Protein AF-A0A7K3ZPJ5-F1 (afdb_monomer)

pLDDT: mean 71.58, std 10.19, range [46.06, 87.25]

Solvent-accessible surface area (backbone atoms only — not comparable to full-atom values): 4049 Å² total; per-residue (Å²): 117,67,67,63,54,47,52,50,52,52,51,62,68,50,66,78,46,97,63,60,45,75,49,81,45,80,52,103,88,50,66,34,44,37,40,30,63,74,86,45,74,64,57,53,51,52,52,51,54,50,34,53,76,62,74,40,48,79,46,77,59,99,71,36,39,37,39,73

Nearest PDB structures (foldseek):
  3ztw-assembly1_A  TM=7.017E-01  e=4.128E-01  Thermus thermophilus HB27
  1wr8-assembly1_A  TM=6.011E-01  e=5.375E-01  Pyrococcus horikoshii OT3
  1xvi-assembly1_A  TM=5.913E-01  e=4.410E-01  Escherichia coli K-12
  7wkk-assembly1_F  TM=4.383E-01  e=4.746E+00  Xenopus laevis
  7wkk-assembly1_f  TM=4.253E-01  e=7.534E+00  Xenopus laevis

Radius of gyration: 11.01 Å; Cα contacts (8 Å, |Δi|>4): 86; chains: 1; bounding box: 23×19×32 Å

Structure (mmCIF, N/CA/C/O backbone):
data_AF-A0A7K3ZPJ5-F1
#
_entry.id   AF-A0A7K3ZPJ5-F1
#
loop_
_atom_site.group_PDB
_atom_site.id
_atom_site.type_symbol
_atom_site.label_atom_id
_atom_site.label_alt_id
_atom_site.label_comp_id
_atom_site.label_asym_id
_atom_site.label_entity_id
_atom_site.label_seq_id
_atom_site.pdbx_PDB_ins_code
_atom_site.Cartn_x
_atom_site.Cartn_y
_atom_site.Cartn_z
_atom_site.occupancy
_atom_site.B_iso_or_equiv
_atom_site.auth_seq_id
_atom_site.auth_comp_id
_atom_site.auth_asym_id
_atom_site.auth_atom_id
_atom_site.pdbx_PDB_model_num
ATOM 1 N N . MET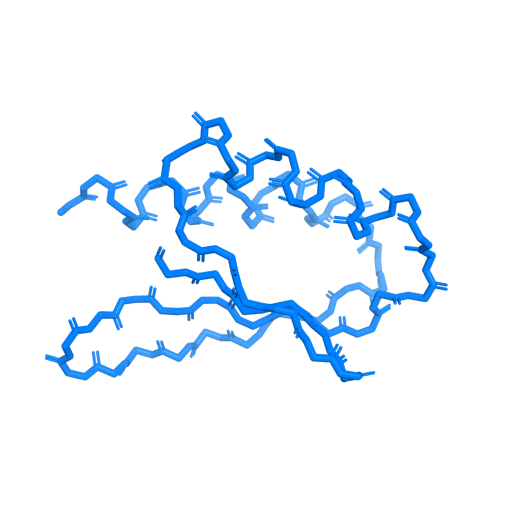 A 1 1 ? -8.759 -6.584 13.438 1.00 51.22 1 MET A N 1
ATOM 2 C CA . MET A 1 1 ? -8.869 -7.820 12.626 1.00 51.22 1 MET A CA 1
ATOM 3 C C . MET A 1 1 ? -9.007 -7.508 11.136 1.00 51.22 1 MET A C 1
ATOM 5 O O . MET A 1 1 ? -8.360 -8.181 10.349 1.00 51.22 1 MET A O 1
ATOM 9 N N . GLU A 1 2 ? -9.764 -6.477 10.747 1.00 59.91 2 GLU A N 1
ATOM 10 C CA . GLU A 1 2 ? -10.032 -6.133 9.335 1.00 59.91 2 GLU A CA 1
ATOM 11 C C . GLU A 1 2 ? -8.794 -5.631 8.559 1.00 59.91 2 GLU A C 1
ATOM 13 O O . GLU A 1 2 ? -8.555 -6.066 7.434 1.00 59.91 2 GLU A O 1
ATOM 18 N N . THR A 1 3 ? -7.932 -4.821 9.181 1.00 62.75 3 THR A N 1
ATOM 19 C CA . THR A 1 3 ? -6.710 -4.263 8.563 1.00 62.75 3 THR A CA 1
ATOM 20 C C . THR A 1 3 ? -5.718 -5.341 8.106 1.00 62.75 3 THR A C 1
ATOM 22 O O . THR A 1 3 ? -5.125 -5.254 7.037 1.00 62.75 3 THR A O 1
ATOM 25 N N . TYR A 1 4 ? -5.593 -6.422 8.882 1.00 64.94 4 TYR A N 1
ATOM 26 C CA . TYR A 1 4 ? -4.708 -7.549 8.568 1.00 64.94 4 TYR A CA 1
ATOM 27 C C . TYR A 1 4 ? -5.181 -8.335 7.334 1.00 64.94 4 TYR A C 1
ATOM 29 O O . TYR A 1 4 ? -4.374 -8.762 6.509 1.00 64.94 4 TYR A O 1
ATOM 37 N N . GLN A 1 5 ? -6.497 -8.514 7.180 1.00 66.25 5 GLN A N 1
ATOM 38 C CA . GLN A 1 5 ? -7.067 -9.162 5.997 1.00 66.25 5 GLN A CA 1
ATOM 39 C C . GLN A 1 5 ? -6.911 -8.286 4.752 1.00 66.25 5 GLN A C 1
ATOM 41 O O . GLN A 1 5 ? -6.501 -8.794 3.711 1.00 66.25 5 GLN A O 1
ATOM 46 N N . ALA A 1 6 ? -7.152 -6.978 4.870 1.00 66.81 6 ALA A N 1
ATOM 47 C CA . ALA A 1 6 ? -6.914 -6.022 3.793 1.00 66.81 6 ALA A CA 1
ATOM 48 C C . ALA A 1 6 ? -5.446 -6.034 3.325 1.00 66.81 6 ALA A C 1
ATOM 50 O O . ALA A 1 6 ? -5.168 -6.090 2.127 1.00 66.81 6 ALA A O 1
ATOM 51 N N . LEU A 1 7 ? -4.500 -6.085 4.261 1.00 66.62 7 LEU A N 1
ATOM 52 C CA . LEU A 1 7 ? -3.070 -6.116 3.958 1.00 66.62 7 LEU A CA 1
ATOM 53 C C . LEU A 1 7 ? -2.625 -7.449 3.333 1.00 66.62 7 LEU A C 1
ATOM 55 O O . LEU A 1 7 ? -1.812 -7.451 2.407 1.00 66.62 7 LEU A O 1
ATOM 59 N N . ASN A 1 8 ? -3.223 -8.576 3.729 1.00 67.69 8 ASN A N 1
ATOM 60 C CA . ASN A 1 8 ? -3.022 -9.854 3.037 1.00 67.69 8 ASN A CA 1
ATOM 61 C C . ASN A 1 8 ? -3.609 -9.866 1.617 1.00 67.69 8 ASN A C 1
ATOM 63 O O . ASN A 1 8 ? -2.977 -10.409 0.711 1.00 67.69 8 ASN A O 1
ATOM 67 N N . CYS A 1 9 ? -4.769 -9.239 1.390 1.00 67.19 9 CYS A N 1
ATOM 68 C CA . CYS A 1 9 ? -5.328 -9.068 0.046 1.00 67.19 9 CYS A CA 1
ATOM 69 C C . CYS A 1 9 ? -4.401 -8.224 -0.837 1.00 67.19 9 CYS A C 1
ATOM 71 O O . CYS A 1 9 ? -4.139 -8.585 -1.983 1.00 67.19 9 CYS A O 1
ATOM 73 N N . LEU A 1 10 ? -3.852 -7.138 -0.291 1.00 69.12 10 LEU A N 1
ATOM 74 C CA . LEU A 1 10 ? -2.915 -6.277 -1.004 1.00 69.12 10 LEU A CA 1
ATOM 75 C C . LEU A 1 10 ? -1.614 -7.018 -1.359 1.00 69.12 10 LEU A C 1
ATOM 77 O O . LEU A 1 10 ? -1.136 -6.926 -2.490 1.00 69.12 10 LEU A O 1
ATOM 81 N N . LYS A 1 11 ? -1.084 -7.817 -0.425 1.00 67.19 11 LYS A N 1
ATOM 82 C CA . LYS A 1 11 ? 0.084 -8.679 -0.652 1.00 67.19 11 LYS A CA 1
ATOM 83 C C . LYS A 1 11 ? -0.177 -9.727 -1.738 1.00 67.19 11 LYS A C 1
ATOM 85 O O . LYS A 1 11 ? 0.668 -9.943 -2.598 1.00 67.19 11 LYS A O 1
ATOM 90 N N . ALA A 1 12 ? -1.354 -10.354 -1.744 1.00 66.44 12 ALA A N 1
ATOM 91 C CA . ALA A 1 12 ? -1.730 -11.335 -2.764 1.00 66.44 12 ALA A CA 1
ATOM 92 C C . ALA A 1 12 ? -1.856 -10.721 -4.170 1.00 66.44 12 ALA A C 1
ATOM 94 O O . ALA A 1 12 ? -1.451 -11.347 -5.147 1.00 66.44 12 ALA A O 1
ATOM 95 N N . LEU A 1 13 ? -2.379 -9.495 -4.277 1.00 64.75 13 LEU A N 1
ATOM 96 C CA . LEU A 1 13 ? -2.532 -8.786 -5.554 1.00 64.75 13 LEU A CA 1
ATOM 97 C C . LEU A 1 13 ? -1.195 -8.333 -6.150 1.00 64.75 13 LEU A C 1
ATOM 99 O O . LEU A 1 13 ? -1.046 -8.273 -7.366 1.00 64.75 13 LEU A O 1
ATOM 103 N N . THR A 1 14 ? -0.220 -8.035 -5.298 1.00 62.69 14 THR A N 1
ATOM 104 C CA . THR A 1 14 ? 1.087 -7.499 -5.699 1.00 62.69 14 THR A CA 1
ATOM 105 C C . THR A 1 14 ? 2.157 -8.586 -5.883 1.00 62.69 14 THR A C 1
ATOM 107 O O . THR A 1 14 ? 3.137 -8.362 -6.585 1.00 62.69 14 THR A O 1
ATOM 110 N N . LEU A 1 15 ? 1.927 -9.808 -5.378 1.00 60.16 15 LEU A N 1
ATOM 111 C CA . LEU A 1 15 ? 2.747 -11.008 -5.634 1.00 60.16 15 LEU A CA 1
ATOM 112 C C . LEU A 1 15 ? 2.733 -11.497 -7.098 1.00 60.16 15 LEU A C 1
ATOM 114 O O . LEU A 1 15 ? 3.469 -12.426 -7.435 1.00 60.16 15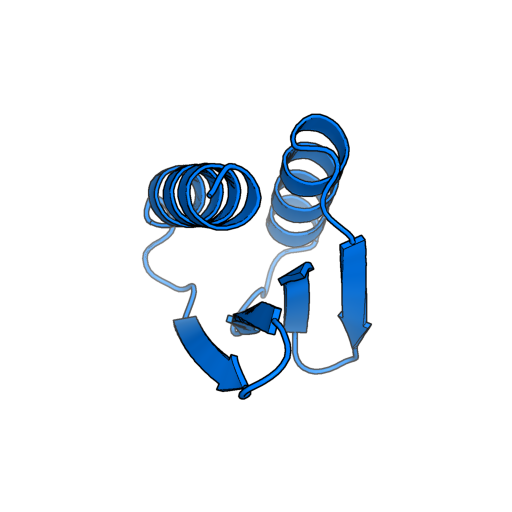 LEU A O 1
ATOM 118 N N . PHE A 1 16 ? 1.924 -10.894 -7.975 1.00 53.81 16 PHE A N 1
ATOM 119 C CA . PHE A 1 16 ? 1.965 -11.172 -9.414 1.00 53.81 16 PHE A C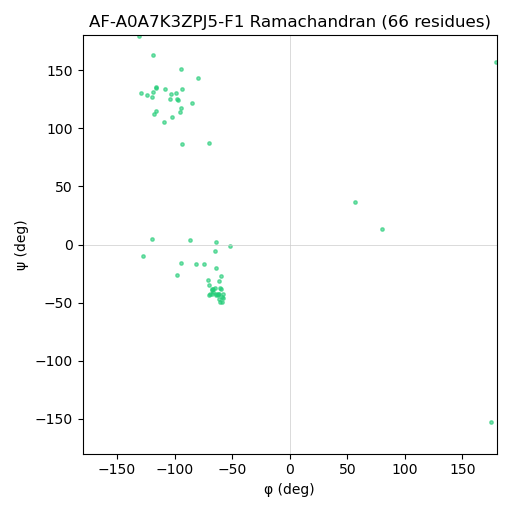A 1
ATOM 120 C C . PHE A 1 16 ? 3.185 -10.547 -10.122 1.00 53.81 16 PHE A C 1
ATOM 122 O O . PHE A 1 16 ? 3.555 -11.006 -11.202 1.00 53.81 16 PHE A O 1
ATOM 129 N N . GLU A 1 17 ? 3.866 -9.583 -9.495 1.00 55.47 17 GLU A N 1
ATOM 130 C CA . GLU A 1 17 ? 5.058 -8.909 -10.023 1.00 55.47 17 GLU A CA 1
ATOM 131 C C . GLU A 1 17 ? 6.325 -9.468 -9.340 1.00 55.47 17 GLU A C 1
ATOM 133 O O . GLU A 1 17 ? 6.579 -9.234 -8.158 1.00 55.47 17 GLU A O 1
ATOM 138 N N . ARG A 1 18 ? 7.150 -10.230 -10.076 1.00 54.38 18 ARG A N 1
ATOM 139 C CA . ARG A 1 18 ? 8.334 -10.969 -9.561 1.00 54.38 18 ARG A CA 1
ATOM 140 C C . ARG A 1 18 ? 9.473 -10.100 -8.985 1.00 54.38 18 ARG A C 1
ATOM 142 O O . ARG A 1 18 ? 10.495 -10.654 -8.584 1.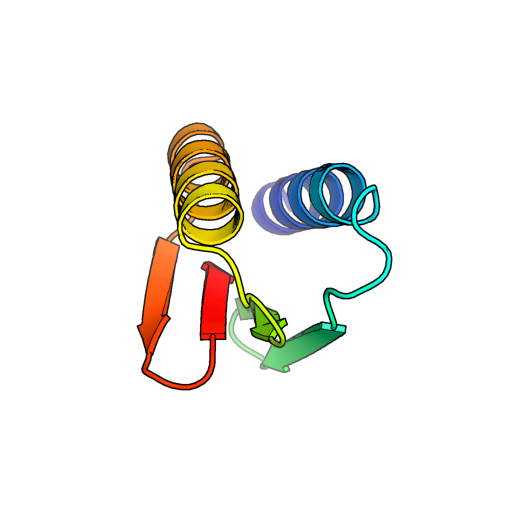00 54.38 18 ARG A O 1
ATOM 149 N N . HIS A 1 19 ? 9.319 -8.778 -8.938 1.00 59.81 19 HIS A N 1
ATOM 150 C CA . HIS A 1 19 ? 10.369 -7.823 -8.559 1.00 59.81 19 HIS A CA 1
ATOM 151 C C . HIS A 1 19 ? 10.039 -6.963 -7.331 1.00 59.81 19 HIS A C 1
ATOM 153 O O . HIS A 1 19 ? 10.829 -6.088 -6.984 1.00 59.81 19 HIS A O 1
ATOM 159 N N . ILE A 1 20 ? 8.906 -7.207 -6.666 1.00 63.44 20 ILE A N 1
ATOM 160 C CA . ILE A 1 20 ? 8.478 -6.416 -5.510 1.00 63.44 20 ILE A CA 1
ATOM 161 C C . ILE A 1 20 ? 8.872 -7.123 -4.206 1.00 63.44 20 ILE A C 1
ATOM 163 O O . ILE A 1 20 ? 8.495 -8.275 -3.970 1.00 63.44 20 ILE A O 1
ATOM 167 N N . SER A 1 21 ? 9.611 -6.420 -3.347 1.00 65.56 21 SER A N 1
ATOM 168 C CA . SER A 1 21 ? 9.981 -6.890 -2.008 1.00 65.56 21 SER A CA 1
ATOM 169 C C . SER A 1 21 ? 8.973 -6.390 -0.976 1.00 65.56 21 SER A C 1
ATOM 171 O O . SER A 1 21 ? 8.626 -5.210 -0.967 1.00 65.56 21 SER A O 1
ATOM 173 N N . PHE A 1 22 ? 8.520 -7.286 -0.092 1.00 68.12 22 PHE A N 1
ATOM 174 C CA . PHE A 1 22 ? 7.600 -6.958 1.000 1.00 68.12 22 PHE A CA 1
ATOM 175 C C . PHE A 1 22 ? 8.275 -7.187 2.341 1.00 68.12 22 PHE A C 1
ATOM 177 O O . PHE A 1 22 ? 8.537 -8.337 2.706 1.00 68.12 22 PHE A O 1
ATOM 184 N N . GLU A 1 23 ? 8.474 -6.118 3.101 1.00 68.56 23 GLU A N 1
ATOM 185 C CA . GLU A 1 23 ? 8.856 -6.228 4.501 1.00 68.56 23 GLU A CA 1
ATOM 186 C C . GLU A 1 23 ? 7.612 -6.071 5.374 1.00 68.56 23 GLU A C 1
ATOM 188 O O . GLU A 1 23 ? 6.834 -5.122 5.250 1.00 68.56 23 GLU A O 1
ATOM 193 N N . HIS A 1 24 ? 7.391 -7.062 6.233 1.00 66.06 24 HIS A N 1
ATOM 194 C CA . HIS A 1 24 ? 6.313 -7.029 7.203 1.00 66.06 24 HIS A CA 1
ATOM 195 C C . HIS A 1 24 ? 6.873 -6.516 8.526 1.00 66.06 24 HIS A C 1
ATOM 197 O O . HIS A 1 24 ? 7.675 -7.194 9.168 1.00 66.06 24 HIS A O 1
ATOM 203 N N . VAL A 1 25 ? 6.406 -5.340 8.936 1.00 64.62 25 VAL A N 1
ATOM 204 C CA . VAL A 1 25 ? 6.794 -4.712 10.193 1.00 64.62 25 VAL A CA 1
ATOM 205 C C . VAL A 1 25 ? 5.594 -4.764 11.136 1.00 64.62 25 VAL A C 1
ATOM 207 O O . VAL A 1 25 ? 4.603 -4.055 10.954 1.00 64.62 25 VAL A O 1
ATOM 210 N N . ASN A 1 26 ? 5.666 -5.653 12.128 1.00 57.56 26 ASN A N 1
ATOM 211 C CA . ASN A 1 26 ? 4.668 -5.748 13.188 1.00 57.56 26 ASN A CA 1
ATOM 212 C C . ASN A 1 26 ? 5.139 -4.901 14.373 1.00 57.56 26 ASN A C 1
ATOM 214 O O . ASN A 1 26 ? 5.827 -5.392 15.270 1.00 57.56 26 ASN A O 1
ATOM 218 N N . GLU A 1 27 ? 4.824 -3.611 14.345 1.00 53.88 27 GLU A N 1
ATOM 219 C CA . GLU A 1 27 ? 5.028 -2.754 15.507 1.00 53.88 27 GLU A CA 1
ATOM 220 C C . GLU A 1 27 ? 3.873 -2.977 16.486 1.00 53.88 27 GLU A C 1
ATOM 222 O O . GLU A 1 27 ? 2.727 -3.152 16.082 1.00 53.88 27 GLU A O 1
ATOM 227 N N . LEU A 1 28 ? 4.159 -2.946 17.790 1.00 46.06 28 LEU A N 1
ATOM 228 C CA . LEU A 1 28 ? 3.232 -3.191 18.914 1.00 46.06 28 LEU A CA 1
ATOM 229 C C . LEU A 1 28 ? 1.915 -2.368 18.895 1.00 46.06 28 LEU A C 1
ATOM 231 O O . LEU A 1 28 ? 1.083 -2.527 19.786 1.00 46.06 28 LEU A O 1
ATOM 235 N N . VAL A 1 29 ? 1.722 -1.492 17.904 1.00 55.38 29 VAL A N 1
ATOM 236 C CA . VAL A 1 29 ? 0.628 -0.525 17.757 1.00 55.38 29 VAL A CA 1
ATOM 237 C C . VAL A 1 29 ? -0.086 -0.632 16.391 1.00 55.38 29 VAL A C 1
ATOM 239 O O . VAL A 1 29 ? -1.151 -0.043 16.216 1.00 55.38 29 VAL A O 1
ATOM 242 N N . GLY A 1 30 ? 0.421 -1.399 15.419 1.00 58.97 30 GLY A N 1
ATOM 243 C CA . GLY A 1 30 ? -0.188 -1.466 14.088 1.00 58.97 30 GLY A CA 1
ATOM 244 C C . GLY A 1 30 ? 0.541 -2.384 13.112 1.00 58.97 30 GLY A C 1
ATOM 245 O O . GLY A 1 30 ? 1.722 -2.680 13.269 1.00 58.97 30 GLY A O 1
ATOM 246 N N . TYR A 1 31 ? -0.188 -2.845 12.097 1.00 68.81 31 TYR A N 1
ATOM 247 C CA . TYR A 1 31 ? 0.358 -3.698 11.048 1.00 68.81 31 TYR A CA 1
ATOM 248 C C . TYR A 1 31 ? 0.779 -2.830 9.865 1.00 68.81 31 TYR A C 1
ATOM 250 O O . TYR 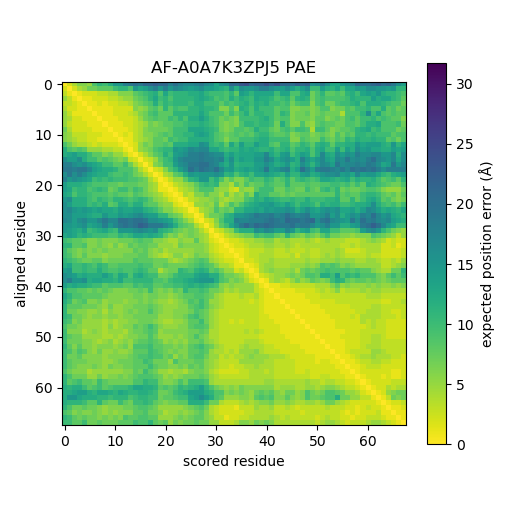A 1 31 ? -0.083 -2.209 9.249 1.00 68.81 31 TYR A O 1
ATOM 258 N N . THR A 1 32 ? 2.070 -2.819 9.531 1.00 73.94 32 THR A N 1
ATOM 259 C CA . THR A 1 32 ? 2.590 -2.050 8.394 1.00 73.94 32 THR A CA 1
ATOM 260 C C . THR A 1 32 ? 3.219 -2.989 7.366 1.00 73.94 32 THR A C 1
ATOM 262 O O . THR A 1 32 ? 4.030 -3.855 7.707 1.00 73.94 32 THR A O 1
ATOM 265 N N . ILE A 1 33 ? 2.860 -2.819 6.091 1.00 75.75 33 ILE A N 1
ATOM 266 C CA . ILE A 1 33 ? 3.565 -3.448 4.963 1.00 75.75 33 ILE A CA 1
ATOM 267 C C . ILE A 1 33 ? 4.414 -2.391 4.277 1.00 75.75 33 ILE A C 1
ATOM 269 O O . ILE A 1 33 ? 3.878 -1.377 3.829 1.00 75.75 33 ILE A O 1
ATOM 273 N N . ARG A 1 34 ? 5.712 -2.664 4.137 1.00 78.94 34 ARG A N 1
ATOM 274 C CA . ARG A 1 34 ? 6.613 -1.886 3.292 1.00 78.94 34 ARG A CA 1
ATOM 275 C C . ARG A 1 34 ? 6.807 -2.591 1.958 1.00 78.94 34 ARG A C 1
ATOM 277 O O . ARG A 1 34 ? 7.054 -3.795 1.922 1.00 78.94 34 ARG A O 1
ATOM 284 N N . ILE A 1 35 ? 6.647 -1.839 0.880 1.00 78.25 35 ILE A N 1
ATOM 285 C CA . ILE A 1 35 ? 6.730 -2.299 -0.499 1.00 78.25 35 ILE A CA 1
ATOM 286 C C . ILE A 1 35 ? 7.881 -1.561 -1.171 1.00 78.25 35 ILE A C 1
ATOM 288 O O . ILE A 1 35 ? 7.805 -0.352 -1.397 1.00 78.25 35 ILE A O 1
ATOM 292 N N . GLU A 1 36 ? 8.932 -2.300 -1.496 1.00 76.56 36 GLU A N 1
ATOM 293 C CA . GLU A 1 36 ? 10.174 -1.785 -2.074 1.00 76.56 36 GLU A CA 1
ATOM 294 C C . GLU A 1 36 ? 10.427 -2.403 -3.456 1.00 76.56 36 GLU A C 1
ATOM 296 O O . GLU A 1 36 ? 9.832 -3.419 -3.826 1.00 76.56 36 GLU A O 1
ATOM 301 N N . GLY A 1 37 ? 11.311 -1.786 -4.246 1.00 69.69 37 GLY A N 1
ATOM 302 C CA . GLY A 1 37 ? 11.625 -2.264 -5.602 1.00 69.69 37 GLY A CA 1
ATOM 303 C C . GLY A 1 37 ? 10.593 -1.870 -6.665 1.00 69.69 37 GLY A C 1
ATOM 304 O O . GLY A 1 37 ? 10.625 -2.378 -7.785 1.00 69.69 37 GLY A O 1
ATOM 305 N N . LEU A 1 38 ? 9.699 -0.929 -6.343 1.00 71.69 38 LEU A N 1
ATOM 306 C CA . LEU A 1 38 ? 8.735 -0.347 -7.278 1.00 71.69 38 LEU A CA 1
ATOM 307 C C . LEU A 1 38 ? 9.458 0.542 -8.296 1.00 71.69 38 LEU A C 1
ATOM 309 O O . LEU A 1 38 ? 9.624 1.749 -8.090 1.00 71.69 38 LEU A O 1
ATOM 313 N N . SER A 1 39 ? 9.911 -0.087 -9.380 1.00 67.88 39 SER A N 1
ATOM 314 C CA . SER A 1 39 ? 10.638 0.560 -10.478 1.00 67.88 39 SER A CA 1
ATOM 315 C C . SER A 1 39 ? 9.721 1.264 -11.485 1.00 67.88 39 SER A C 1
ATOM 317 O O . SER A 1 39 ? 10.188 2.118 -12.237 1.00 67.88 39 SER A O 1
ATOM 319 N N . CYS A 1 40 ? 8.421 0.950 -11.480 1.00 74.56 40 CYS A N 1
ATOM 320 C CA . CYS A 1 40 ? 7.438 1.505 -12.402 1.00 74.56 40 CYS A CA 1
ATOM 321 C C . CYS A 1 40 ? 6.376 2.347 -11.674 1.00 74.56 40 CYS A C 1
ATOM 323 O O . CYS A 1 40 ? 5.779 1.924 -10.681 1.00 74.56 40 CYS A O 1
ATOM 325 N N . ASP A 1 41 ? 6.075 3.528 -12.220 1.00 79.75 41 ASP A N 1
ATOM 326 C CA . ASP A 1 41 ? 5.006 4.417 -11.734 1.00 79.75 41 ASP A CA 1
ATOM 327 C C . ASP A 1 41 ? 3.616 3.761 -11.764 1.00 79.75 41 ASP A C 1
ATOM 329 O O . ASP A 1 41 ? 2.727 4.116 -10.983 1.00 79.75 41 ASP A O 1
ATOM 333 N N . SER A 1 42 ? 3.410 2.804 -12.671 1.00 78.25 42 SER A N 1
ATOM 334 C CA . SER A 1 42 ? 2.150 2.065 -12.791 1.00 78.25 42 SER A CA 1
ATOM 335 C C . SER A 1 42 ? 1.899 1.182 -11.569 1.00 78.25 42 SER A C 1
ATOM 337 O O . SER A 1 42 ? 0.781 1.176 -11.050 1.00 78.25 42 SER A O 1
ATOM 339 N N . ASP A 1 43 ? 2.938 0.526 -11.047 1.00 76.88 43 ASP A N 1
ATOM 340 C CA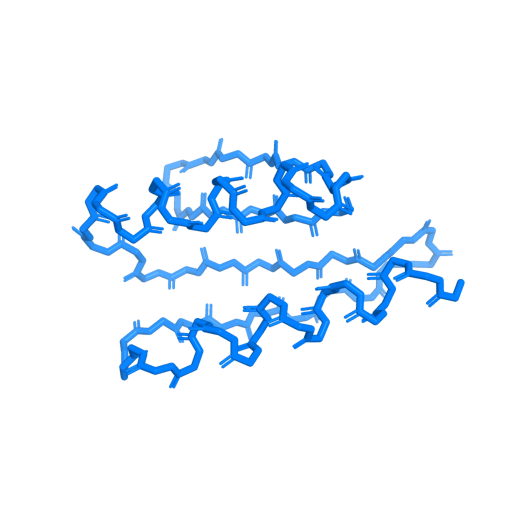 . ASP A 1 43 ? 2.839 -0.340 -9.867 1.00 76.88 43 ASP A CA 1
ATOM 341 C C . ASP A 1 43 ? 2.519 0.491 -8.626 1.00 76.88 43 ASP A C 1
ATOM 343 O O . ASP A 1 43 ? 1.619 0.157 -7.853 1.00 76.88 43 ASP A O 1
ATOM 347 N N . ARG A 1 44 ? 3.179 1.650 -8.494 1.00 80.25 44 ARG A N 1
ATOM 348 C CA . ARG A 1 44 ? 2.909 2.625 -7.427 1.00 80.25 44 ARG A CA 1
ATOM 349 C C . ARG A 1 44 ? 1.452 3.086 -7.446 1.00 80.25 44 ARG A C 1
ATOM 351 O O . ARG A 1 44 ? 0.787 3.096 -6.410 1.00 80.25 44 ARG A O 1
ATOM 358 N N . LYS A 1 45 ? 0.922 3.425 -8.628 1.00 83.88 45 LYS A N 1
ATOM 359 C CA . LYS A 1 45 ? -0.489 3.819 -8.793 1.00 83.88 45 LYS A CA 1
ATOM 360 C C . LYS A 1 45 ? -1.453 2.683 -8.459 1.00 83.88 45 LYS A C 1
ATOM 362 O O . LYS A 1 45 ? -2.444 2.932 -7.776 1.00 83.88 45 LYS A O 1
ATOM 367 N N . MET A 1 46 ? -1.174 1.461 -8.913 1.00 81.69 46 MET A N 1
ATOM 368 C CA . MET A 1 46 ? -2.008 0.290 -8.633 1.00 81.69 46 MET A CA 1
ATOM 369 C C . MET A 1 46 ? -2.080 0.003 -7.130 1.00 81.69 46 MET A C 1
ATOM 371 O O . MET A 1 46 ? -3.171 -0.181 -6.585 1.00 81.69 46 MET A O 1
ATOM 375 N N . ILE A 1 47 ? -0.933 0.012 -6.452 1.00 79.69 47 ILE A N 1
ATOM 376 C CA . ILE A 1 47 ? -0.826 -0.217 -5.009 1.00 79.69 47 ILE A CA 1
ATOM 377 C C . ILE A 1 47 ? -1.606 0.841 -4.237 1.00 79.69 47 ILE A C 1
ATOM 379 O O . ILE A 1 47 ? -2.437 0.493 -3.400 1.00 79.69 47 ILE A O 1
ATOM 383 N N . ARG A 1 48 ? -1.394 2.122 -4.562 1.00 83.69 48 ARG A N 1
ATOM 384 C CA . ARG A 1 48 ? -2.091 3.238 -3.915 1.00 83.69 48 ARG A CA 1
ATOM 385 C C . ARG A 1 48 ? -3.602 3.126 -4.087 1.00 83.69 48 ARG A C 1
ATOM 387 O O . ARG A 1 48 ? -4.331 3.147 -3.103 1.00 83.69 48 ARG A O 1
ATOM 394 N N . HIS A 1 49 ? -4.060 2.912 -5.320 1.00 85.00 49 HIS A N 1
ATOM 395 C CA . HIS A 1 49 ? -5.482 2.762 -5.617 1.00 85.00 49 HIS A CA 1
ATOM 396 C C . HIS A 1 49 ? -6.116 1.581 -4.867 1.00 85.00 49 HIS A C 1
ATOM 398 O O . HIS A 1 49 ? -7.250 1.661 -4.396 1.00 85.00 49 HIS A O 1
ATOM 404 N N . THR A 1 50 ? -5.385 0.473 -4.741 1.00 80.44 50 THR A N 1
ATOM 405 C CA . THR A 1 50 ? -5.868 -0.712 -4.022 1.00 80.44 50 THR A CA 1
ATOM 406 C C . THR A 1 50 ? -5.935 -0.453 -2.519 1.00 80.44 50 THR A C 1
ATOM 408 O O . THR A 1 50 ? -6.931 -0.796 -1.887 1.00 80.44 50 THR A O 1
ATOM 411 N N . ALA A 1 51 ? -4.916 0.190 -1.949 1.00 81.75 51 ALA A N 1
ATOM 412 C CA . ALA A 1 51 ? -4.891 0.558 -0.540 1.00 81.75 51 ALA A CA 1
ATOM 413 C C . ALA A 1 51 ? -6.017 1.543 -0.182 1.00 81.75 51 ALA A C 1
ATOM 415 O O . ALA A 1 51 ? -6.717 1.327 0.803 1.00 81.75 51 ALA A O 1
ATOM 416 N N . GLU A 1 52 ? -6.274 2.543 -1.030 1.00 83.94 52 GLU A N 1
ATOM 417 C CA . GLU A 1 52 ? -7.408 3.467 -0.889 1.00 83.94 52 GLU A CA 1
ATOM 418 C C . GLU A 1 52 ? -8.754 2.731 -0.901 1.00 83.94 52 GLU A C 1
ATOM 420 O O . GLU A 1 52 ? -9.603 2.976 -0.046 1.00 83.94 52 GLU A O 1
ATOM 425 N N . LYS A 1 53 ? -8.952 1.776 -1.822 1.00 83.69 53 LYS A N 1
ATOM 426 C CA . LYS A 1 53 ? -10.176 0.951 -1.855 1.00 83.69 53 LYS A CA 1
ATOM 427 C C . LYS A 1 53 ? -10.375 0.115 -0.598 1.00 83.69 53 LYS A C 1
ATOM 429 O O . LYS A 1 53 ? -11.512 -0.167 -0.229 1.00 83.69 53 LYS A O 1
ATOM 434 N N . LEU A 1 54 ? -9.280 -0.303 0.022 1.00 78.38 54 LEU A N 1
ATOM 435 C CA . LEU A 1 54 ? -9.279 -1.066 1.263 1.00 78.38 54 LEU A CA 1
ATOM 436 C C . LEU A 1 54 ? -9.321 -0.169 2.510 1.00 78.38 54 LEU A C 1
ATOM 438 O O . LEU A 1 54 ? -9.277 -0.688 3.623 1.00 78.38 54 LEU A O 1
ATOM 442 N N . ASN A 1 55 ? -9.441 1.152 2.329 1.00 82.38 55 ASN A N 1
ATOM 443 C CA . ASN A 1 55 ? -9.458 2.157 3.389 1.00 82.38 55 ASN A CA 1
ATOM 444 C C . ASN A 1 55 ? -8.201 2.109 4.281 1.00 82.38 55 ASN A C 1
ATOM 446 O O . ASN A 1 55 ? -8.279 2.291 5.496 1.00 82.38 55 ASN A O 1
ATOM 450 N N . LEU A 1 56 ? -7.050 1.822 3.663 1.00 81.81 56 LEU A N 1
ATOM 451 C CA . LEU A 1 56 ? -5.736 1.777 4.300 1.00 81.81 56 LEU A CA 1
ATOM 452 C C . LEU A 1 56 ? -5.007 3.115 4.139 1.00 81.81 56 LEU A C 1
ATOM 454 O O . LEU A 1 56 ? -5.177 3.830 3.149 1.00 81.81 56 LEU A O 1
ATOM 458 N N . THR A 1 57 ? -4.144 3.433 5.095 1.00 85.56 57 THR A N 1
ATOM 459 C CA . THR A 1 57 ? -3.309 4.633 5.068 1.00 85.56 57 THR A CA 1
ATOM 460 C C . THR A 1 57 ? -2.042 4.352 4.274 1.00 85.56 57 THR A C 1
ATOM 462 O O . THR A 1 57 ? -1.261 3.478 4.637 1.00 85.56 57 THR A O 1
ATOM 465 N N . VAL A 1 58 ? -1.805 5.120 3.210 1.00 86.50 58 VAL A N 1
ATOM 466 C CA . VAL A 1 58 ? -0.605 5.000 2.371 1.00 86.50 58 VAL A CA 1
ATOM 467 C C . VAL A 1 58 ? 0.380 6.117 2.703 1.00 86.50 58 VAL A C 1
ATOM 469 O O . VAL A 1 58 ? 0.020 7.293 2.700 1.00 86.50 58 VAL A O 1
ATOM 472 N N . LYS A 1 59 ? 1.638 5.757 2.943 1.00 87.25 59 LYS A N 1
ATOM 473 C CA . LYS A 1 59 ? 2.780 6.671 3.035 1.00 87.25 59 LYS A CA 1
ATOM 474 C C . LYS A 1 59 ? 3.783 6.294 1.956 1.00 87.25 59 LYS A C 1
ATOM 476 O O . LYS A 1 59 ? 4.178 5.141 1.868 1.00 87.25 59 LYS A O 1
ATOM 481 N N . GLU A 1 60 ? 4.185 7.249 1.135 1.00 84.25 60 GLU A N 1
ATOM 482 C CA . GLU A 1 60 ? 5.151 7.028 0.059 1.00 84.25 60 GLU A CA 1
ATOM 483 C C . GLU A 1 60 ? 6.405 7.855 0.322 1.00 84.25 60 GLU A C 1
ATOM 485 O O . GLU A 1 60 ? 6.320 9.026 0.700 1.00 84.25 60 GLU A O 1
ATOM 490 N N . ASP A 1 61 ? 7.559 7.231 0.124 1.00 80.12 61 ASP A N 1
ATOM 491 C CA . ASP A 1 61 ? 8.870 7.850 0.227 1.00 80.12 61 ASP A CA 1
ATOM 492 C C . ASP A 1 61 ? 9.713 7.508 -1.016 1.00 80.12 61 ASP A C 1
ATO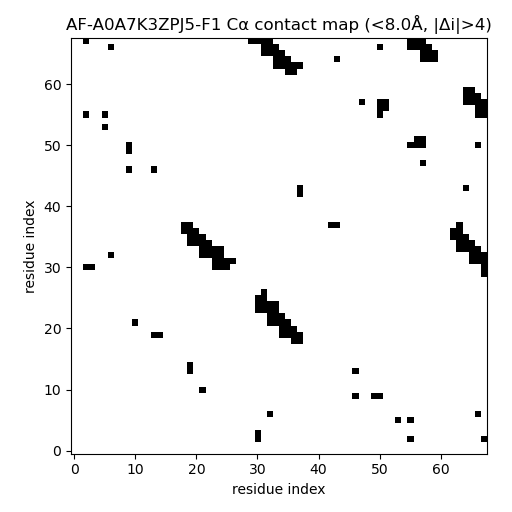M 494 O O . ASP A 1 61 ? 9.261 6.851 -1.961 1.00 80.12 61 ASP A O 1
ATOM 498 N N . TH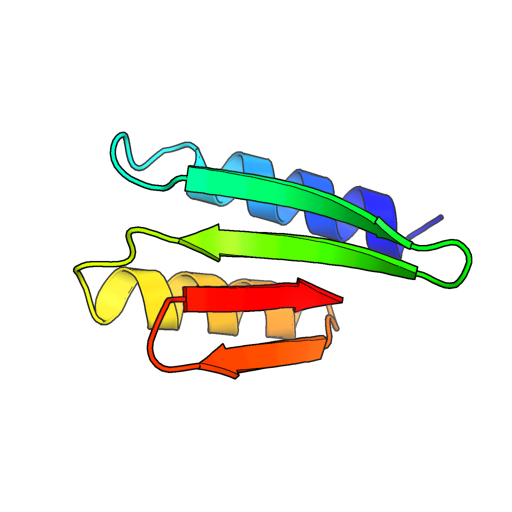R A 1 62 ? 10.941 8.022 -1.065 1.00 73.56 62 THR A N 1
ATOM 499 C CA . THR A 1 62 ? 11.852 7.801 -2.197 1.00 73.56 62 THR A CA 1
ATOM 500 C C . THR A 1 62 ? 12.257 6.337 -2.368 1.00 73.56 62 THR A C 1
ATOM 502 O O . THR A 1 62 ? 12.682 5.961 -3.459 1.00 73.56 62 THR A O 1
ATOM 505 N N . GLU A 1 63 ? 12.122 5.512 -1.328 1.00 71.06 63 GLU A N 1
ATOM 506 C CA . GLU A 1 63 ? 12.558 4.112 -1.321 1.00 71.06 63 GLU A CA 1
ATOM 507 C C . GLU A 1 63 ? 11.399 3.144 -1.618 1.00 71.06 63 GLU A C 1
ATOM 509 O O . GLU A 1 63 ? 11.617 2.081 -2.203 1.00 71.06 63 GLU A O 1
ATOM 514 N N . GLY A 1 64 ? 10.151 3.530 -1.324 1.00 78.31 64 GLY A N 1
ATOM 515 C CA . GLY A 1 64 ? 8.991 2.687 -1.588 1.00 78.31 64 GLY A CA 1
ATOM 516 C C . GLY A 1 64 ? 7.657 3.226 -1.070 1.00 78.31 64 GLY A C 1
ATOM 517 O O . GLY A 1 64 ? 7.425 4.431 -0.968 1.00 78.31 64 GLY A O 1
ATOM 518 N N . ILE A 1 65 ? 6.740 2.298 -0.788 1.00 82.81 65 ILE A N 1
ATOM 519 C CA . ILE A 1 65 ? 5.398 2.574 -0.264 1.00 82.81 65 ILE A CA 1
ATOM 520 C C . ILE A 1 65 ? 5.192 1.794 1.038 1.00 82.81 65 ILE A C 1
ATOM 522 O O . ILE A 1 65 ? 5.363 0.581 1.072 1.00 82.81 65 ILE A O 1
ATOM 526 N N . SER A 1 66 ? 4.767 2.478 2.094 1.00 83.25 66 SER A N 1
ATOM 527 C CA . SER A 1 66 ? 4.358 1.906 3.378 1.00 83.25 66 SER A CA 1
ATOM 528 C C . SER A 1 66 ? 2.842 2.009 3.550 1.00 83.25 66 SER A C 1
ATOM 530 O O . SER A 1 66 ? 2.262 3.064 3.293 1.00 83.25 66 SER A O 1
ATOM 532 N N . ILE A 1 67 ? 2.183 0.933 3.983 1.00 82.12 67 ILE A N 1
ATOM 533 C CA . ILE A 1 67 ? 0.718 0.873 4.114 1.00 82.12 67 ILE A CA 1
ATOM 534 C C . ILE A 1 67 ? 0.339 0.368 5.502 1.00 82.12 67 ILE A C 1
ATOM 536 O O . ILE A 1 67 ? 0.855 -0.669 5.923 1.00 82.12 67 ILE A O 1
ATOM 540 N N . GLN A 1 68 ? -0.561 1.096 6.170 1.00 79.62 68 GLN A N 1
ATOM 541 C CA . GLN A 1 68 ? -1.020 0.869 7.545 1.00 79.62 68 GLN A CA 1
ATOM 542 C C . GLN A 1 68 ? -2.549 0.844 7.644 1.00 79.62 68 GLN A C 1
ATOM 544 O O . GLN A 1 68 ? -3.203 1.690 6.991 1.00 79.62 68 GLN A O 1
#

Sequence (68 aa):
METYQALNCLKALTLFERHISFEHVNELVGYTIRIEGLSCDSDRKMIRHTAEK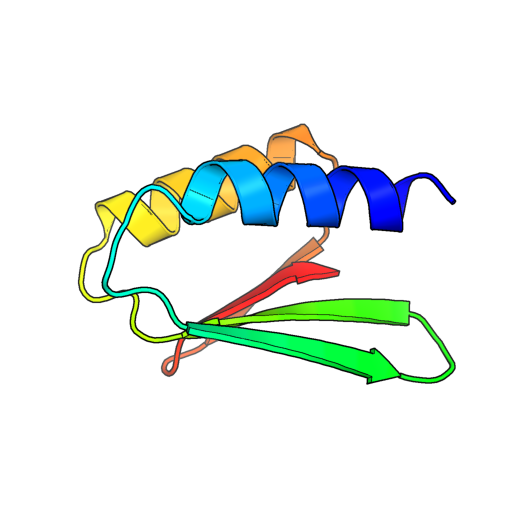LNLTVKEDTEGISIQ

Foldseek 3Di:
DLQVVLVVVLVVVLVVDVQWDWDWDDDPPDTKIWIFRCPDPVSVVVSVVSLVVSVWDWDADPGTIMID

Secondary structure (DSSP, 8-state):
-HHHHHHHHHHHHHTTSTT-EEEEEEETTEEEEEEE---SHHHHHHHHHHHHHTTPPEEE-SSEEEE-

Mean predicted aligned error: 7.6 Å